Protein 8PHN (pdb70)

Solvent-accessible surface area: 6420 Å² total; per-residue (Å²): 125,71,29,30,0,0,0,0,4,62,66,49,83,36,38,153,94,2,32,164,26,0,96,119,76,141,15,96,24,41,59,19,23,18,0,76,70,0,9,103,16,9,112,90,106,133,6,58,0,0,0,0,5,36,151,20,79,115,27,6,0,77,95,0,0,49,109,0,22,132,62,2,66,84,40,141,116,91,48,130,3,22,0,0,0,2,18,79,73,50,98,91,54,42,96,67,50,6,73,86,24,85,5,32,23,55,16,48,40,102,33,103,64,76,68,0,22,100,8,0,106,138,28,56

Foldseek 3Di:
DEWEEEEEAQDPVLQVVVCVLNVVVVYHYDYDRALVVVLVVLVVDDTQAYEAEQDGPPHGRLRSLVSSQVVQCPDPPHDDHAYEYEEQDDDDCPQVVCVVSVHDYYAHPPGDNVVVVVVSVVRD

Organism: Chaetomium thermophilum (strain DSM 1495 / CBS 144.50 / IMI 039719) (NCBI:txid759272)

B-factor: mean 36.93, std 13.1, range [20.77, 111.63]

InterPro domains:
  IPR001789 Signal transduction response regulator, receiver domain [PF00072] (1101-1216)
  IPR001789 Signal transduction response regulator, receiver domain [PS50110] (1100-1220)
  IPR001789 Signal transduction response regulator, receiver domain [SM00448] (1099-1216)
  IPR003594 Histidine kinase/HSP90-like ATPase domain [PF02518] (804-918)
  IPR003594 Histidine kinase/HSP90-like ATPase domain [SM00387] (804-923)
  IPR003660 HAMP domain [PF00672] (255-305)
  IPR003660 HAMP domain [PF00672] (439-488)
  IPR003660 HAMP domain [PF00672] (531-580)
  IPR003660 HAMP domain [PF00672] (623-673)
  IPR003660 HAMP domain [PF18947] (333-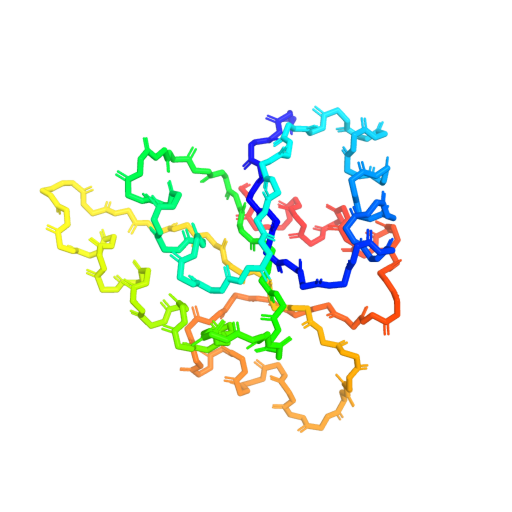397)
  IPR003660 HAMP domain [PS50885] (162-217)
  IPR003660 HAMP domain [PS50885] (257-309)
  IPR003660 HAMP domain [PS50885] (349-401)
  IPR003660 HAMP domain [PS50885] (441-493)
  IPR003660 HAMP domain [PS50885] (533-585)
  IPR003660 HAMP domain [PS50885] (625-677)
  IPR003660 HAMP domain [SM00304] (162-217)
  IPR003660 HAMP domain [SM00304] (257-309)
  IPR003660 HAMP domain [SM00304] (349-401)
  IPR003660 HAMP domain [SM00304] (441-493)

Sequence (124 aa):
RSFEILLAEDNAVNQRLAVKILEKYHHVVTVVGNGEEAVEAVKRKKFDVILMDVQMPVMGGFEATAKIREYEASLPTPQRTPIIALTAHAMMGDREKCLEAQMDEYLSKPLQQANLIQTILKCA

Radius of gyration: 13.19 Å; Cα contacts (8 Å, |Δi|>4): 215; chains: 1; bounding box: 29×33×38 Å

Structure (mmCIF, N/CA/C/O backbone):
data_8PHN
#
_entry.id   8PHN
#
_cell.length_a   154.268
_cell.length_b   154.268
_cell.length_c   154.268
_cell.angle_alpha   90.00
_cell.angle_beta   90.00
_cell.angle_gamma   90.00
#
_symmetry.space_group_name_H-M   'F 4 3 2'
#
loop_
_entity.id
_entity.type
_entity.pdbx_description
1 polymer 'histidine kinase'
2 non-polymer 'MAGNESIUM ION'
3 non-polymer 'SULFATE ION'
4 water water
#
loop_
_atom_site.group_PDB
_atom_site.id
_atom_site.type_symbol
_atom_site.label_atom_id
_atom_site.label_alt_id
_atom_site.label_comp_id
_atom_site.label_asym_id
_atom_site.label_entity_id
_atom_site.label_seq_id
_atom_site.pdbx_PDB_ins_code
_atom_site.Cartn_x
_atom_site.Cartn_y
_atom_site.Cartn_z
_atom_site.occupancy
_atom_site.B_iso_or_equiv
_atom_site.auth_seq_id
_atom_site.auth_comp_id
_atom_site.auth_asym_id
_atom_site.auth_atom_id
_atom_site.pdbx_PDB_model_num
ATOM 1 N N . ARG A 1 16 ? 40.390 -29.849 -22.170 1.00 64.03 1097 ARG A N 1
ATOM 2 C CA . ARG A 1 16 ? 41.004 -29.588 -20.844 1.00 68.02 1097 ARG A CA 1
ATOM 3 C C . ARG A 1 16 ? 41.458 -28.125 -20.752 1.00 72.05 1097 ARG A C 1
ATOM 4 O O . ARG A 1 16 ? 40.642 -27.262 -20.422 1.00 82.00 1097 ARG A O 1
ATOM 6 N N . SER A 1 17 ? 42.736 -27.850 -21.074 1.00 64.10 1098 SER A N 1
ATOM 7 C CA . SER A 1 17 ? 43.382 -26.563 -20.828 1.00 57.36 1098 SER A CA 1
ATOM 8 C C . SER A 1 17 ? 42.868 -25.456 -21.760 1.00 50.30 1098 SER A C 1
ATOM 9 O O . SER A 1 17 ? 42.963 -25.577 -22.977 1.00 51.73 1098 SER A O 1
ATOM 12 N N . PHE A 1 18 ? 42.395 -24.340 -21.184 1.00 40.73 1099 PHE A N 1
ATOM 13 C CA . PHE A 1 18 ? 41.764 -23.266 -21.940 1.00 36.04 1099 PHE A CA 1
ATOM 14 C C . PHE A 1 18 ? 42.579 -21.981 -21.902 1.00 32.72 1099 PHE A C 1
ATOM 15 O O . PHE A 1 18 ? 43.240 -21.680 -20.917 1.00 30.91 1099 PHE A O 1
ATOM 23 N N . GLU A 1 19 ? 42.467 -21.225 -22.999 1.00 32.80 1100 GLU A N 1
ATOM 24 C CA . GLU A 1 19 ? 42.936 -19.856 -23.069 1.00 34.02 1100 GLU A CA 1
ATOM 25 C C . GLU A 1 19 ? 41.804 -18.931 -22.632 1.00 28.47 1100 GLU A C 1
ATOM 26 O O . GLU A 1 19 ? 40.724 -18.910 -23.234 1.00 26.81 1100 GLU A O 1
ATOM 28 N N . ILE A 1 20 ? 42.086 -18.191 -21.555 1.00 26.09 1101 ILE A N 1
ATOM 29 C CA . ILE A 1 20 ? 41.107 -17.352 -20.892 1.00 25.00 1101 ILE A CA 1
ATOM 30 C C . ILE A 1 20 ? 41.571 -15.905 -20.948 1.00 26.15 1101 ILE A C 1
ATOM 31 O O . ILE A 1 20 ? 42.719 -15.616 -20.630 1.00 27.25 1101 ILE A O 1
ATOM 36 N N . LEU A 1 21 ? 40.655 -15.007 -21.325 1.00 24.72 1102 LEU A N 1
ATOM 37 C CA . LEU A 1 21 ? 40.904 -13.586 -21.187 1.00 23.14 1102 LEU A CA 1
ATOM 38 C C . LEU A 1 21 ? 40.200 -13.124 -19.917 1.00 23.15 1102 LEU A C 1
ATOM 39 O O . LEU A 1 21 ? 38.997 -13.333 -19.791 1.00 23.44 1102 LEU A O 1
ATOM 44 N N . LEU A 1 22 ? 40.964 -12.541 -18.979 1.00 22.20 1103 LEU A N 1
ATOM 45 C CA . LEU A 1 22 ? 40.405 -11.985 -17.762 1.00 23.92 1103 LEU A CA 1
ATOM 46 C C . LEU A 1 22 ? 40.491 -10.462 -17.798 1.00 26.40 1103 LEU A C 1
ATOM 47 O O . LEU A 1 22 ? 41.599 -9.920 -17.834 1.00 24.63 1103 LEU A O 1
ATOM 52 N N . ALA A 1 23 ? 39.320 -9.795 -17.793 1.00 26.22 1104 ALA A N 1
ATOM 53 C CA . ALA A 1 23 ? 39.236 -8.348 -17.690 1.00 24.40 1104 ALA A CA 1
ATOM 54 C C . ALA A 1 23 ? 38.699 -7.976 -16.314 1.00 25.80 1104 ALA A C 1
ATOM 55 O O . ALA A 1 23 ? 37.547 -8.256 -15.995 1.00 24.45 1104 ALA A O 1
ATOM 57 N N . GLU A 1 24 ? 39.566 -7.362 -15.500 1.00 26.32 1105 GLU A N 1
ATOM 58 C CA . GLU A 1 24 ? 39.243 -7.013 -14.130 1.00 28.64 1105 GLU A CA 1
ATOM 59 C C . GLU A 1 24 ? 40.139 -5.842 -13.727 1.00 29.94 1105 GLU A C 1
ATOM 60 O O . GLU A 1 24 ? 41.338 -5.909 -13.934 1.00 28.77 1105 GLU A O 1
ATOM 66 N N . ASP A 1 25 ? 39.574 -4.788 -13.125 1.00 31.61 1106 ASP A N 1
ATOM 67 C CA . ASP A 1 25 ? 40.341 -3.566 -12.916 1.00 35.28 1106 ASP A CA 1
ATOM 68 C C . ASP A 1 25 ? 41.132 -3.626 -11.609 1.00 36.15 1106 A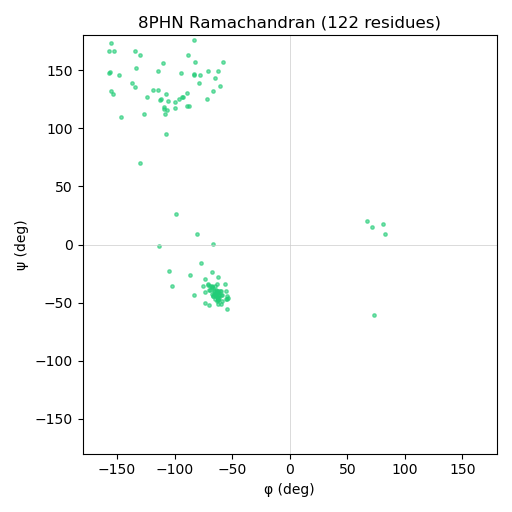SP A C 1
ATOM 69 O O . ASP A 1 25 ? 42.157 -2.962 -11.491 1.00 36.36 1106 ASP A O 1
ATOM 74 N N . ASN A 1 26 ? 40.660 -4.419 -10.640 1.00 34.51 1107 ASN A N 1
ATOM 75 C CA . ASN A 1 26 ? 41.250 -4.499 -9.311 1.00 36.58 1107 ASN A CA 1
ATOM 76 C C . ASN A 1 26 ? 42.371 -5.543 -9.323 1.00 39.16 1107 ASN A C 1
ATOM 77 O O . ASN A 1 26 ? 42.092 -6.716 -9.555 1.00 34.97 1107 ASN A O 1
ATOM 82 N N . ALA A 1 27 ? 43.607 -5.104 -9.025 1.00 36.60 1108 ALA A N 1
ATOM 83 C CA . ALA A 1 27 ? 44.813 -5.925 -9.031 1.00 34.89 1108 ALA A CA 1
ATOM 84 C C . ALA A 1 27 ? 44.693 -7.151 -8.138 1.00 32.33 1108 ALA A C 1
ATOM 85 O O . ALA A 1 27 ? 45.232 -8.212 -8.458 1.00 31.28 1108 ALA A O 1
ATOM 87 N N . VAL A 1 28 ? 44.077 -6.946 -6.973 1.00 32.66 1109 VAL A N 1
ATOM 88 C CA . VAL A 1 28 ? 43.894 -7.975 -5.966 1.00 35.90 1109 VAL A CA 1
ATOM 89 C C . VAL A 1 28 ? 43.034 -9.092 -6.546 1.00 33.47 1109 VAL A C 1
ATOM 90 O O . VAL A 1 28 ? 43.344 -10.270 -6.423 1.00 30.75 1109 VAL A O 1
ATOM 94 N N . ASN A 1 29 ? 41.934 -8.689 -7.170 1.00 33.56 1110 ASN A N 1
ATOM 95 C CA . ASN A 1 29 ? 41.013 -9.617 -7.798 1.00 33.04 1110 ASN A CA 1
ATOM 96 C C . ASN A 1 29 ? 41.670 -10.326 -8.981 1.00 28.47 1110 ASN A C 1
ATOM 97 O O . ASN A 1 29 ? 41.425 -11.508 -9.184 1.00 27.95 1110 ASN A O 1
ATOM 102 N N . GLN A 1 30 ? 42.472 -9.613 -9.774 1.00 27.59 1111 GLN A N 1
ATOM 103 C CA . GLN A 1 30 ? 43.216 -10.245 -10.856 1.00 27.63 1111 GLN A CA 1
ATOM 104 C C . GLN A 1 30 ? 44.064 -11.396 -10.326 1.00 28.77 1111 GLN A C 1
ATOM 105 O O . GLN A 1 30 ? 44.085 -12.470 -10.916 1.00 28.57 1111 GLN A O 1
ATOM 111 N N . ARG A 1 31 ? 44.800 -11.167 -9.232 1.00 30.34 1112 ARG A N 1
ATOM 112 C CA . ARG A 1 31 ? 45.691 -12.194 -8.717 1.00 31.15 1112 ARG A CA 1
ATOM 113 C C . ARG A 1 31 ? 44.912 -13.409 -8.218 1.00 31.26 1112 ARG A C 1
ATOM 114 O O . ARG A 1 31 ? 45.337 -14.544 -8.456 1.00 30.51 1112 ARG A O 1
ATOM 122 N N . LEU A 1 32 ? 43.799 -13.169 -7.509 1.00 30.56 1113 LEU A N 1
ATOM 123 C CA . LEU A 1 32 ? 42.982 -14.252 -6.978 1.00 33.28 1113 LEU A CA 1
ATOM 124 C C . LEU A 1 32 ? 42.494 -15.132 -8.123 1.00 31.16 1113 LEU A C 1
ATOM 125 O O . LEU A 1 32 ? 42.613 -16.347 -8.066 1.00 27.50 1113 LEU A O 1
ATOM 130 N N . ALA A 1 33 ? 41.948 -14.491 -9.164 1.00 29.70 1114 ALA A N 1
ATOM 131 C CA . ALA A 1 33 ? 41.372 -15.225 -10.279 1.00 29.21 1114 ALA A CA 1
ATOM 132 C C . ALA A 1 33 ? 42.457 -16.010 -11.009 1.00 26.03 1114 ALA A C 1
ATOM 133 O O . ALA A 1 33 ? 42.251 -17.163 -11.347 1.00 26.32 1114 ALA A O 1
ATOM 135 N N . VAL A 1 34 ? 43.623 -15.389 -11.237 1.00 26.24 1115 VAL A N 1
ATOM 136 C CA . VAL A 1 34 ? 44.714 -16.053 -11.929 1.00 27.69 1115 VAL A CA 1
ATOM 137 C C . VAL A 1 34 ? 45.175 -17.263 -11.114 1.00 28.36 1115 VAL A C 1
ATOM 138 O O . VAL A 1 34 ? 45.460 -18.325 -11.672 1.00 27.28 1115 VAL A O 1
ATOM 142 N N . LYS A 1 35 ? 45.227 -17.127 -9.789 1.00 27.77 1116 LYS A N 1
ATOM 143 C CA . LYS A 1 35 ? 45.704 -18.232 -8.964 1.00 34.10 1116 LYS A CA 1
ATOM 144 C C . LYS A 1 35 ? 44.784 -19.450 -9.142 1.00 30.63 1116 LYS A C 1
ATOM 145 O O . LYS A 1 35 ? 45.248 -20.572 -9.355 1.00 28.93 1116 LYS A O 1
ATOM 151 N N . ILE A 1 36 ? 43.475 -19.208 -9.092 1.00 29.91 1117 ILE A N 1
ATOM 152 C CA . ILE A 1 36 ? 42.491 -20.270 -9.256 1.00 30.02 1117 ILE A CA 1
ATOM 153 C C . ILE A 1 36 ? 42.635 -20.884 -10.645 1.00 29.56 1117 ILE A C 1
ATOM 154 O O . ILE A 1 36 ? 42.709 -22.100 -10.775 1.00 31.48 1117 ILE A O 1
ATOM 159 N N . LEU A 1 37 ? 42.647 -20.044 -11.686 1.00 29.67 1118 LEU A N 1
ATOM 160 C CA . LEU A 1 37 ? 42.583 -20.549 -13.053 1.00 29.89 1118 LEU A CA 1
ATOM 161 C C . LEU A 1 37 ? 43.855 -21.314 -13.400 1.00 32.31 1118 LEU A C 1
ATOM 162 O O . LEU A 1 37 ? 43.795 -22.324 -14.099 1.00 33.13 1118 LEU A O 1
ATOM 167 N N . GLU A 1 38 ? 45.003 -20.844 -12.900 1.00 31.12 1119 GLU A N 1
ATOM 168 C CA . GLU A 1 38 ? 46.269 -21.501 -13.195 1.00 34.10 1119 GLU A CA 1
ATOM 169 C C . GLU A 1 38 ? 46.389 -22.809 -12.412 1.00 34.15 1119 GLU A C 1
ATOM 170 O O . GLU A 1 38 ? 47.025 -23.745 -12.893 1.00 35.05 1119 GLU A O 1
ATOM 176 N N . LYS A 1 39 ? 45.764 -22.875 -11.228 1.00 33.41 1120 LYS A N 1
ATOM 177 C CA . LYS A 1 39 ? 45.686 -24.112 -10.468 1.00 37.89 1120 LYS A CA 1
ATOM 178 C C . LYS A 1 39 ? 45.040 -25.197 -11.335 1.00 37.18 1120 LYS A C 1
ATOM 179 O O . LYS A 1 39 ? 45.444 -26.350 -11.268 1.00 39.43 1120 LYS A O 1
ATOM 185 N N . TYR A 1 40 ? 44.086 -24.819 -12.198 1.00 35.03 1121 TYR A N 1
ATOM 186 C CA . TYR A 1 40 ? 43.465 -25.764 -13.119 1.00 36.36 1121 TYR A CA 1
ATOM 187 C C . TYR A 1 40 ? 44.059 -25.692 -14.523 1.00 36.69 1121 TYR A C 1
ATOM 188 O O . TYR A 1 40 ? 43.386 -26.052 -15.490 1.00 41.81 1121 TYR A O 1
ATOM 197 N N . HIS A 1 41 ? 45.315 -25.249 -14.628 1.00 32.75 1122 HIS A N 1
ATOM 198 C CA . HIS A 1 41 ? 46.106 -25.432 -15.836 1.00 36.76 1122 HIS A CA 1
ATOM 199 C C . HIS A 1 41 ? 45.625 -24.551 -16.992 1.00 36.92 1122 HIS A C 1
ATOM 200 O O . HIS A 1 41 ? 46.056 -24.755 -18.125 1.00 38.12 1122 HIS A O 1
ATOM 207 N N . HIS A 1 42 ? 44.801 -23.534 -16.716 1.00 33.90 1123 HIS A N 1
ATOM 208 C CA . HIS A 1 42 ? 44.389 -22.632 -17.782 1.00 32.79 1123 HIS A CA 1
ATOM 209 C C . HIS A 1 42 ? 45.458 -21.574 -18.018 1.00 30.66 1123 HIS A C 1
ATOM 210 O O . HIS A 1 42 ? 46.255 -21.287 -17.138 1.00 31.08 1123 HIS A O 1
ATOM 217 N N . VAL A 1 43 ? 45.446 -21.013 -19.230 1.00 30.47 1124 VAL A N 1
ATOM 218 C CA . VAL A 1 43 ? 46.374 -19.978 -19.652 1.00 31.85 1124 VAL A CA 1
ATOM 219 C C . VAL A 1 43 ? 45.596 -18.662 -19.702 1.00 30.41 1124 VAL A C 1
ATOM 220 O O . VAL A 1 43 ? 44.661 -18.535 -20.484 1.00 30.40 1124 VAL A O 1
ATOM 224 N N . VAL A 1 44 ? 45.973 -17.703 -18.846 1.00 28.28 1125 VAL A N 1
ATOM 225 C CA . VAL A 1 44 ? 45.176 -16.506 -18.618 1.00 25.62 1125 VAL A CA 1
ATOM 226 C C . VAL A 1 44 ? 45.919 -15.297 -19.170 1.00 26.13 1125 VAL A C 1
ATOM 227 O O . VAL A 1 44 ? 47.059 -15.050 -18.797 1.00 29.93 1125 VAL A O 1
ATOM 231 N N . THR A 1 45 ? 45.258 -14.539 -20.046 1.00 25.45 1126 THR A N 1
ATOM 232 C CA . THR A 1 45 ? 45.686 -13.202 -20.416 1.00 26.80 1126 THR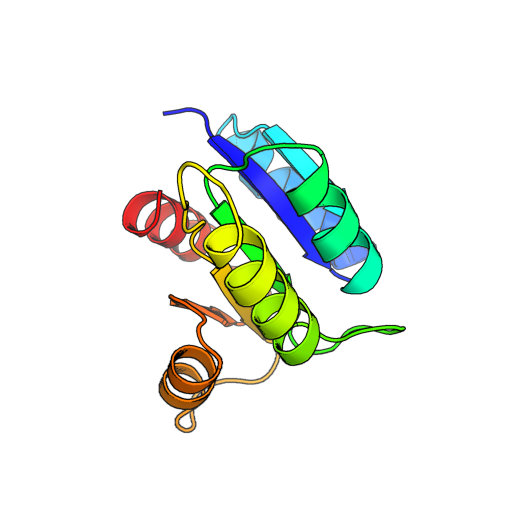 A CA 1
ATOM 233 C C . THR A 1 45 ? 44.911 -12.205 -19.557 1.00 28.32 1126 THR A C 1
ATOM 234 O O . THR A 1 45 ? 43.685 -12.260 -19.539 1.00 25.07 1126 THR A O 1
ATOM 238 N N . VAL A 1 46 ? 45.619 -11.321 -18.838 1.00 27.20 1127 VAL A N 1
ATOM 239 C CA . VAL A 1 46 ? 44.982 -10.403 -17.906 1.00 27.08 1127 VAL A CA 1
ATOM 240 C C . VAL A 1 46 ? 45.019 -9.000 -18.481 1.00 28.40 1127 VAL A C 1
ATOM 241 O O . VAL A 1 46 ? 46.082 -8.542 -18.895 1.00 28.03 1127 VAL A O 1
ATOM 245 N N . VAL A 1 47 ? 43.853 -8.348 -18.500 1.00 26.49 1128 VAL A N 1
ATOM 246 C CA . VAL A 1 47 ? 43.746 -6.946 -18.861 1.00 29.35 1128 VAL A CA 1
ATOM 247 C C . VAL A 1 47 ? 42.922 -6.238 -17.785 1.00 29.83 1128 VAL A C 1
ATOM 248 O O . VAL A 1 47 ? 42.280 -6.879 -16.950 1.00 28.02 1128 VAL A O 1
ATOM 252 N N . GLY A 1 48 ? 43.017 -4.906 -17.758 1.00 32.42 1129 GLY A N 1
ATOM 253 C CA . GLY A 1 48 ? 42.535 -4.131 -16.630 1.00 31.86 1129 GLY A CA 1
ATOM 254 C C . GLY A 1 48 ? 41.351 -3.241 -16.979 1.00 31.92 1129 GLY A C 1
ATOM 255 O O . GLY A 1 48 ? 40.848 -2.541 -16.112 1.00 33.82 1129 GLY A O 1
ATOM 256 N N . ASN A 1 49 ? 40.923 -3.255 -18.241 1.00 30.28 1130 ASN A N 1
ATOM 257 C CA . ASN A 1 49 ? 39.733 -2.515 -18.631 1.00 31.24 1130 ASN A CA 1
ATOM 258 C C . ASN A 1 49 ? 39.118 -3.145 -19.879 1.00 29.12 1130 ASN A C 1
ATOM 259 O O . ASN A 1 49 ? 39.709 -4.030 -20.503 1.00 31.23 1130 ASN A O 1
ATOM 264 N N . GLY A 1 50 ? 37.936 -2.637 -20.251 1.00 27.30 1131 GLY A N 1
ATOM 265 C CA . GLY A 1 50 ? 37.167 -3.127 -21.384 1.00 29.83 1131 GLY A CA 1
ATOM 266 C C . GLY A 1 50 ? 37.814 -2.852 -22.737 1.00 29.71 1131 GLY A C 1
ATOM 267 O O . GLY A 1 50 ? 37.674 -3.653 -23.652 1.00 28.31 1131 GLY A O 1
ATOM 268 N N . GLU A 1 51 ? 38.483 -1.704 -22.877 1.00 30.77 1132 GLU A N 1
ATOM 269 C CA . GLU A 1 51 ? 39.146 -1.339 -24.120 1.00 33.26 1132 GLU A CA 1
ATOM 270 C C . GLU A 1 51 ? 40.255 -2.349 -24.417 1.00 29.41 1132 GLU A C 1
ATOM 271 O O . GLU A 1 51 ? 40.390 -2.826 -25.536 1.00 28.79 1132 GLU A O 1
ATOM 277 N N . GLU A 1 52 ? 41.039 -2.686 -23.390 1.00 28.77 1133 GLU A N 1
ATOM 278 C CA . GLU A 1 52 ? 42.105 -3.662 -23.545 1.00 29.45 1133 GLU A CA 1
ATOM 279 C C . GLU A 1 52 ? 41.537 -5.040 -23.879 1.00 28.77 1133 GLU A C 1
ATOM 280 O O . GLU A 1 52 ? 42.149 -5.788 -24.624 1.00 29.13 1133 GLU A O 1
ATOM 286 N N . ALA A 1 53 ? 40.376 -5.388 -23.317 1.00 26.37 1134 ALA A N 1
ATOM 287 C CA . ALA A 1 53 ? 39.749 -6.658 -23.650 1.00 28.65 1134 ALA A CA 1
ATOM 288 C C . ALA A 1 53 ? 39.356 -6.703 -25.123 1.00 27.19 1134 ALA A C 1
ATOM 289 O O . ALA A 1 53 ? 39.597 -7.705 -25.803 1.00 27.82 1134 ALA A O 1
ATOM 291 N N . VAL A 1 54 ? 38.768 -5.615 -25.630 1.00 26.59 1135 VAL A N 1
ATOM 292 C CA . VAL A 1 54 ? 38.380 -5.564 -27.033 1.00 28.08 1135 VAL A CA 1
ATOM 293 C C . VAL A 1 54 ? 39.634 -5.716 -27.893 1.00 29.76 1135 VAL A C 1
ATOM 294 O O . VAL A 1 54 ? 39.642 -6.488 -28.852 1.00 30.00 1135 VAL A O 1
ATOM 298 N N . GLU A 1 55 ? 40.702 -5.015 -27.512 1.00 29.76 1136 GLU A N 1
ATOM 299 C CA . GLU A 1 55 ? 41.944 -5.081 -28.267 1.00 33.95 1136 GLU A CA 1
ATOM 300 C C . GLU A 1 55 ? 42.485 -6.517 -28.281 1.00 29.85 1136 GLU A C 1
ATOM 301 O O . GLU A 1 55 ? 42.971 -6.982 -29.310 1.00 30.47 1136 GLU A O 1
ATOM 307 N N . ALA A 1 56 ? 42.388 -7.235 -27.150 1.00 25.94 1137 ALA A N 1
ATOM 308 C CA . ALA A 1 56 ? 42.885 -8.606 -27.059 1.00 26.40 1137 ALA A CA 1
ATOM 309 C C . ALA A 1 56 ? 42.108 -9.557 -27.970 1.00 26.59 1137 ALA A C 1
ATOM 310 O O . ALA A 1 56 ? 42.688 -10.424 -28.635 1.00 24.52 1137 ALA A O 1
ATOM 312 N N . VAL A 1 57 ? 40.782 -9.401 -27.995 1.00 26.61 1138 VAL A N 1
ATOM 313 C CA . VAL A 1 57 ? 39.931 -10.242 -28.823 1.00 25.98 1138 VAL A CA 1
ATOM 314 C C . VAL A 1 57 ? 40.247 -10.072 -30.311 1.00 26.62 1138 VAL A C 1
ATOM 315 O O . VAL A 1 57 ? 40.008 -10.981 -31.101 1.00 27.51 1138 VAL A O 1
ATOM 319 N N . LYS A 1 58 ? 40.745 -8.901 -30.701 1.00 29.77 1139 LYS A N 1
ATOM 320 C CA . LYS A 1 58 ? 41.125 -8.664 -32.088 1.00 33.04 1139 LYS A CA 1
ATOM 321 C C . LYS A 1 58 ? 42.464 -9.306 -32.446 1.00 33.89 1139 LYS A C 1
ATOM 322 O O . LYS A 1 58 ? 42.789 -9.421 -33.631 1.00 38.87 1139 LYS A O 1
ATOM 328 N N . ARG A 1 59 ? 43.243 -9.698 -31.434 1.00 29.68 1140 ARG A N 1
ATOM 329 C CA . ARG A 1 59 ? 44.597 -10.185 -31.648 1.00 33.51 1140 ARG A CA 1
ATOM 330 C C . ARG A 1 59 ? 44.663 -11.709 -31.493 1.00 34.79 1140 ARG A C 1
ATOM 331 O O . ARG A 1 59 ? 45.552 -12.351 -32.044 1.00 33.49 1140 ARG A O 1
ATOM 333 N N . LYS A 1 60 ? 43.708 -12.308 -30.770 1.00 32.68 1141 LYS A N 1
ATOM 334 C CA . LYS A 1 60 ? 43.836 -13.698 -30.364 1.00 33.31 1141 LYS A CA 1
ATOM 335 C C . LYS A 1 60 ? 42.463 -14.319 -30.103 1.00 32.07 1141 LYS A C 1
ATOM 336 O O . LYS A 1 60 ? 41.553 -13.614 -29.679 1.00 28.70 1141 LYS A O 1
ATOM 342 N N . LYS A 1 61 ? 42.330 -15.634 -30.359 1.00 30.82 1142 LYS A N 1
ATOM 343 C CA . LYS A 1 61 ? 41.108 -16.364 -30.050 1.00 33.15 1142 LYS A CA 1
ATOM 344 C C . LYS A 1 61 ? 41.241 -16.976 -28.659 1.00 30.02 1142 LYS A C 1
ATOM 345 O O . LYS A 1 61 ? 42.240 -17.624 -28.352 1.00 33.23 1142 LYS A O 1
ATOM 351 N N . PHE A 1 62 ? 40.255 -16.708 -27.807 1.00 26.93 1143 PHE A N 1
ATOM 352 C CA . PHE A 1 62 ? 40.200 -17.275 -26.476 1.00 24.17 1143 PHE A CA 1
ATOM 353 C C . PHE A 1 62 ? 39.054 -18.272 -26.432 1.00 24.96 1143 PHE A C 1
ATOM 354 O O . PHE A 1 62 ? 38.115 -18.133 -27.198 1.00 26.62 1143 PHE A O 1
ATOM 362 N N . ASP A 1 63 ? 39.125 -19.236 -25.511 1.00 25.06 1144 ASP A N 1
ATOM 363 C CA . ASP A 1 63 ? 38.045 -20.178 -25.287 1.00 25.74 1144 ASP A CA 1
ATOM 364 C C . ASP A 1 63 ? 36.899 -19.515 -24.523 1.00 25.97 1144 ASP A C 1
ATOM 365 O O . ASP A 1 63 ? 35.744 -19.831 -24.759 1.00 23.25 1144 ASP A O 1
ATOM 370 N N . VAL A 1 64 ? 37.222 -18.614 -23.593 1.00 24.39 1145 VAL A N 1
ATOM 371 C CA . VAL A 1 64 ? 36.208 -17.971 -22.769 1.00 24.82 1145 VAL A CA 1
ATOM 372 C C . VAL A 1 64 ? 36.784 -16.652 -22.267 1.00 23.59 1145 VAL A C 1
ATOM 373 O O . VAL A 1 64 ? 37.990 -16.538 -22.071 1.00 24.00 1145 VAL A O 1
ATOM 377 N N . ILE A 1 65 ? 35.910 -15.660 -22.101 1.00 22.97 1146 ILE A N 1
ATOM 378 C CA . ILE A 1 65 ? 36.251 -14.353 -21.563 1.00 22.46 1146 ILE A CA 1
ATOM 379 C C . ILE A 1 65 ? 35.540 -14.163 -20.225 1.00 22.34 1146 ILE A C 1
ATOM 380 O O . ILE A 1 65 ? 34.334 -14.393 -20.129 1.00 20.77 1146 ILE A O 1
ATOM 385 N N . LEU A 1 66 ? 36.289 -13.699 -19.213 1.00 22.36 1147 LEU A N 1
ATOM 386 C CA . LEU A 1 66 ? 35.746 -13.349 -17.915 1.00 22.42 1147 LEU A CA 1
ATOM 387 C C . LEU A 1 66 ? 35.816 -11.835 -17.804 1.00 23.80 1147 LEU A C 1
ATOM 388 O O . LEU A 1 66 ? 36.894 -11.256 -17.851 1.00 23.74 1147 LEU A O 1
ATOM 393 N N . MET A 1 67 ? 34.650 -11.208 -17.672 1.00 24.63 1148 MET A N 1
ATOM 394 C CA . MET A 1 67 ? 34.511 -9.785 -17.900 1.00 28.12 1148 MET A CA 1
ATOM 395 C C . MET A 1 67 ? 33.863 -9.150 -16.676 1.00 28.23 1148 MET A C 1
ATOM 396 O O . MET A 1 67 ? 32.705 -9.404 -16.369 1.00 27.36 1148 MET A O 1
ATOM 401 N N . ASP A 1 68 ? 34.641 -8.327 -15.978 1.00 28.62 1149 ASP A N 1
ATOM 402 C CA . ASP A 1 68 ? 34.124 -7.469 -14.930 1.00 29.25 1149 ASP A CA 1
ATOM 403 C C . ASP A 1 68 ? 33.093 -6.504 -15.520 1.00 27.38 1149 ASP A C 1
ATOM 404 O O . ASP A 1 68 ? 33.299 -5.937 -16.588 1.00 27.75 1149 ASP A O 1
ATOM 409 N N . VAL A 1 69 ? 31.966 -6.307 -14.822 1.00 28.31 1150 VAL A N 1
ATOM 410 C CA . VAL A 1 69 ? 30.924 -5.416 -15.312 1.00 30.63 1150 VAL A CA 1
ATOM 411 C C . VAL A 1 69 ? 31.382 -3.967 -15.151 1.00 30.38 1150 VAL A C 1
ATOM 412 O O . VAL A 1 69 ? 31.313 -3.200 -16.105 1.00 31.12 1150 VAL A O 1
ATOM 416 N N . GLN A 1 70 ? 31.847 -3.604 -13.950 1.00 28.43 1151 GLN A N 1
ATOM 417 C CA . GLN A 1 70 ? 32.253 -2.235 -13.687 1.00 34.17 1151 GLN A CA 1
ATOM 418 C C . GLN A 1 70 ? 33.768 -2.121 -13.788 1.00 31.78 1151 GLN A C 1
ATOM 419 O O . GLN A 1 70 ? 34.507 -2.753 -13.042 1.00 35.72 1151 GLN A O 1
ATOM 425 N N . MET A 1 71 ? 34.204 -1.313 -14.750 1.00 33.83 1152 MET A N 1
ATOM 426 C CA . MET A 1 71 ? 35.612 -1.102 -14.988 1.00 34.59 1152 MET A CA 1
ATOM 427 C C . MET A 1 71 ? 35.814 0.316 -15.491 1.00 35.14 1152 MET A C 1
ATOM 428 O O . MET A 1 71 ? 35.016 0.795 -16.288 1.00 32.94 1152 MET A O 1
ATOM 433 N N . PRO A 1 72 ? 36.952 0.963 -15.136 1.00 40.85 1153 PRO A N 1
ATOM 434 C CA . PRO A 1 72 ? 37.371 2.222 -15.751 1.00 37.11 1153 PRO A CA 1
ATOM 435 C C . PRO A 1 72 ? 37.554 2.139 -17.255 1.00 38.39 1153 PRO A C 1
ATOM 436 O O . PRO A 1 72 ? 37.798 1.059 -17.784 1.00 41.34 1153 PRO A O 1
ATOM 440 N N . VAL A 1 73 ? 37.469 3.299 -17.917 1.00 37.29 1154 VAL A N 1
ATOM 441 C CA . VAL A 1 73 ? 37.731 3.446 -19.341 1.00 35.52 1154 VAL A CA 1
ATOM 442 C C . VAL A 1 73 ? 36.573 2.843 -20.129 1.00 35.93 1154 VAL A C 1
ATOM 443 O O . VAL A 1 73 ? 35.931 3.537 -20.919 1.00 33.45 1154 VAL A O 1
ATOM 447 N N . MET A 1 74 ? 36.337 1.541 -19.937 1.00 35.78 1155 MET A N 1
ATOM 448 C CA . MET A 1 74 ? 35.224 0.880 -20.601 1.00 33.98 1155 MET A CA 1
ATOM 449 C C . MET A 1 74 ? 34.785 -0.324 -19.769 1.00 32.66 1155 MET A C 1
ATOM 450 O O . MET A 1 74 ? 35.602 -1.146 -19.350 1.00 32.52 1155 MET A O 1
ATOM 455 N N . GLY A 1 75 ? 33.473 -0.385 -19.514 1.00 30.68 1156 GLY A N 1
ATOM 456 C CA . GLY A 1 75 ? 32.867 -1.418 -18.692 1.00 30.87 1156 GLY A CA 1
ATOM 457 C C . GLY A 1 75 ? 32.602 -2.686 -19.496 1.00 28.44 1156 GLY A C 1
ATOM 458 O O . GLY A 1 75 ? 32.826 -2.713 -20.699 1.00 30.17 1156 GLY A O 1
ATOM 459 N N . GLY A 1 76 ? 32.116 -3.725 -18.810 1.00 27.01 1157 GLY A N 1
ATOM 460 C CA . GLY A 1 76 ? 31.941 -5.035 -19.408 1.00 26.26 1157 GLY A CA 1
ATOM 461 C C . GLY A 1 76 ? 30.794 -5.081 -20.414 1.00 27.78 1157 GLY A C 1
ATOM 462 O O . GLY A 1 76 ? 30.853 -5.853 -21.360 1.00 27.90 1157 GLY A O 1
ATOM 463 N N . PHE A 1 77 ? 29.727 -4.307 -20.163 1.00 28.34 1158 PHE A N 1
ATOM 464 C CA . PHE A 1 77 ? 28.584 -4.282 -21.073 1.00 28.43 1158 PHE A CA 1
ATOM 465 C C . PHE A 1 77 ? 28.994 -3.668 -22.409 1.00 27.81 1158 PHE A C 1
ATOM 466 O O . PHE A 1 77 ? 28.667 -4.195 -23.478 1.00 27.94 1158 PHE A O 1
ATOM 474 N N . GLU A 1 78 ? 29.733 -2.558 -22.341 1.00 28.73 1159 GLU A N 1
ATOM 475 C CA . GLU A 1 78 ? 30.190 -1.869 -23.538 1.00 29.62 1159 GLU A CA 1
ATOM 476 C C . GLU A 1 78 ? 31.191 -2.749 -24.297 1.00 29.13 1159 GLU A C 1
ATOM 477 O O . GLU A 1 78 ? 31.140 -2.863 -25.519 1.00 27.12 1159 GLU A O 1
ATOM 483 N N . ALA A 1 79 ? 32.123 -3.371 -23.563 1.00 28.64 1160 ALA A N 1
ATOM 484 C CA . ALA A 1 79 ? 33.157 -4.188 -24.183 1.00 26.26 1160 ALA A CA 1
ATOM 485 C C . ALA A 1 79 ? 32.506 -5.392 -24.867 1.00 25.35 1160 ALA A C 1
ATOM 486 O O . ALA A 1 79 ? 32.889 -5.773 -25.964 1.00 24.88 1160 ALA A O 1
ATOM 488 N N . THR A 1 80 ? 31.487 -5.968 -24.221 1.00 24.34 1161 THR A N 1
ATOM 489 C CA . THR A 1 80 ? 30.792 -7.116 -24.767 1.00 24.37 1161 THR A CA 1
ATOM 490 C C . THR A 1 80 ? 30.128 -6.734 -26.094 1.00 25.21 1161 THR A C 1
ATOM 491 O O . THR A 1 80 ? 30.233 -7.467 -27.078 1.00 27.41 1161 THR A O 1
ATOM 495 N N . ALA A 1 81 ? 29.423 -5.597 -26.117 1.00 25.25 1162 ALA A N 1
ATOM 496 C CA . ALA A 1 81 ? 28.775 -5.134 -27.343 1.00 28.50 1162 ALA A CA 1
ATOM 497 C C . ALA A 1 81 ? 29.774 -5.064 -28.503 1.00 29.30 1162 ALA A C 1
ATOM 498 O O . ALA A 1 81 ? 29.480 -5.512 -29.616 1.00 32.07 1162 ALA A O 1
ATOM 500 N N . LYS A 1 82 ? 30.947 -4.484 -28.234 1.00 29.69 1163 LYS A N 1
ATOM 501 C CA . LYS A 1 82 ? 31.979 -4.326 -29.251 1.00 31.70 1163 LYS A CA 1
ATOM 502 C C . LYS A 1 82 ? 32.527 -5.683 -29.697 1.00 30.21 1163 LYS A C 1
ATOM 503 O O . LYS A 1 82 ? 32.772 -5.911 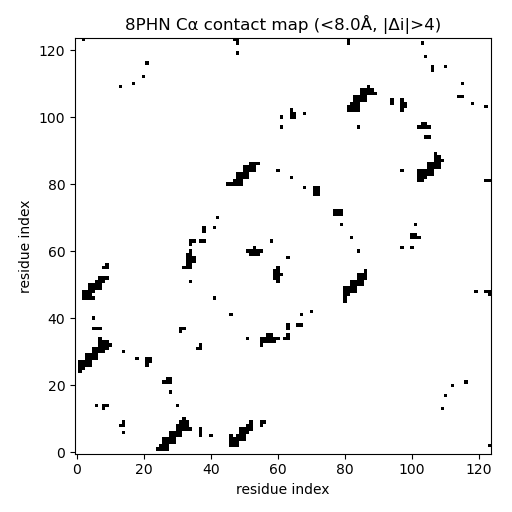-30.875 1.00 27.74 1163 LYS A O 1
ATOM 509 N N . ILE A 1 83 ? 32.701 -6.601 -28.747 1.00 28.65 1164 ILE A N 1
ATOM 510 C CA . ILE A 1 83 ? 33.270 -7.896 -29.048 1.00 27.01 1164 ILE A CA 1
ATOM 511 C C . ILE A 1 83 ? 32.330 -8.653 -29.976 1.00 27.92 1164 ILE A C 1
ATOM 512 O O . ILE A 1 83 ? 32.787 -9.207 -30.961 1.00 28.53 1164 ILE A O 1
ATOM 517 N N . ARG A 1 84 ? 31.030 -8.675 -29.652 1.00 27.50 1165 ARG A N 1
ATOM 518 C CA . ARG A 1 84 ? 30.036 -9.411 -30.430 1.00 29.68 1165 ARG A CA 1
ATOM 519 C C . ARG A 1 84 ? 29.955 -8.858 -31.854 1.00 30.62 1165 ARG A C 1
ATOM 520 O O . ARG A 1 84 ? 29.855 -9.606 -32.819 1.00 31.65 1165 ARG A O 1
ATOM 528 N N . GLU A 1 85 ? 30.001 -7.534 -31.971 1.00 33.20 1166 GLU A N 1
ATOM 529 C CA . GLU A 1 85 ? 30.017 -6.871 -33.263 1.00 40.23 1166 GLU A CA 1
ATOM 530 C C . GLU A 1 85 ? 31.269 -7.265 -34.061 1.00 38.03 1166 GLU A C 1
ATOM 531 O O . GLU A 1 85 ? 31.173 -7.568 -35.247 1.00 39.63 1166 GLU A O 1
ATOM 537 N N . TYR A 1 86 ? 32.451 -7.231 -33.428 1.00 34.23 1167 TYR A N 1
ATOM 538 C CA . TYR A 1 86 ? 33.688 -7.552 -34.125 1.00 33.01 1167 TYR A CA 1
ATOM 539 C C . TYR A 1 86 ? 33.665 -9.003 -34.592 1.00 31.64 1167 TYR A C 1
ATOM 540 O O . TYR A 1 86 ? 33.974 -9.291 -35.746 1.00 32.44 1167 TYR A O 1
ATOM 549 N N . GLU A 1 87 ? 33.303 -9.919 -33.689 1.00 28.36 1168 GLU A N 1
ATOM 550 C CA . GLU A 1 87 ? 33.381 -11.346 -33.985 1.00 33.35 1168 GLU A CA 1
ATOM 551 C C . GLU A 1 87 ? 32.360 -11.717 -35.067 1.00 39.64 1168 GLU A C 1
ATOM 552 O O . GLU A 1 87 ? 32.541 -12.720 -35.767 1.00 38.85 1168 GLU A O 1
ATOM 558 N N . ALA A 1 88 ? 31.299 -10.908 -35.194 1.00 41.20 1169 ALA A N 1
ATOM 559 C CA . ALA A 1 88 ? 30.313 -11.066 -36.258 1.00 48.56 1169 ALA A CA 1
ATOM 560 C C . ALA A 1 88 ? 30.870 -10.602 -37.603 1.00 48.60 1169 ALA A C 1
ATOM 561 O O . ALA A 1 88 ? 30.618 -11.237 -38.624 1.00 61.91 1169 ALA A O 1
ATOM 563 N N . SER A 1 89 ? 31.610 -9.486 -37.589 1.00 46.98 1170 SER A N 1
ATOM 564 C CA . SER A 1 89 ? 32.188 -8.892 -38.786 1.00 43.83 1170 SER A CA 1
ATOM 565 C C . SER A 1 89 ? 33.278 -9.760 -39.426 1.00 41.92 1170 SER A C 1
ATOM 566 O O . SER A 1 89 ? 33.867 -9.325 -40.421 1.00 46.23 1170 SER A O 1
ATOM 569 N N . LEU A 1 90 ? 33.587 -10.946 -38.867 1.00 36.20 1171 LEU A N 1
ATOM 570 C CA . LEU A 1 90 ? 34.712 -11.730 -39.365 1.00 34.55 1171 LEU A CA 1
ATOM 571 C C . LEU A 1 90 ? 34.273 -12.540 -40.582 1.00 37.61 1171 LEU A C 1
ATOM 572 O O . LEU A 1 90 ? 33.124 -12.979 -40.653 1.00 35.39 1171 LEU A O 1
ATOM 577 N N . PRO A 1 91 ? 35.180 -12.777 -41.566 1.00 35.90 1172 PRO A N 1
ATOM 578 C CA . PRO A 1 91 ? 34.842 -13.565 -42.751 1.00 35.40 1172 PRO A CA 1
ATOM 579 C C . PRO A 1 91 ? 34.290 -14.926 -42.337 1.00 40.28 1172 PRO A C 1
ATOM 580 O O . PRO A 1 91 ? 33.307 -15.382 -42.907 1.00 50.17 1172 PRO A O 1
ATOM 584 N N . THR A 1 92 ? 34.945 -15.563 -41.358 1.00 43.16 1173 THR A N 1
ATOM 585 C CA . THR A 1 92 ? 34.414 -16.744 -40.693 1.00 44.14 1173 THR A CA 1
ATOM 586 C C . THR A 1 92 ? 33.978 -16.340 -39.282 1.00 44.63 1173 THR A C 1
ATOM 587 O O . THR A 1 92 ? 34.797 -16.263 -38.370 1.00 39.51 1173 THR A O 1
ATOM 591 N N . PRO A 1 93 ? 32.688 -16.007 -39.067 1.00 47.46 1174 PRO A N 1
ATOM 592 C CA . PRO A 1 93 ? 32.258 -15.447 -37.789 1.00 47.95 1174 PRO A CA 1
ATOM 593 C C . PRO A 1 93 ? 32.497 -16.434 -36.654 1.00 42.35 1174 PRO A C 1
ATOM 594 O O . PRO A 1 93 ? 32.555 -17.646 -36.854 1.00 38.94 1174 PRO A O 1
ATOM 598 N N . GLN A 1 94 ? 32.749 -15.865 -35.479 1.00 36.66 1175 GLN A N 1
ATOM 599 C CA . GLN A 1 94 ? 33.005 -16.637 -34.285 1.00 35.63 1175 GLN A CA 1
ATOM 600 C C . GLN A 1 94 ? 32.178 -15.997 -33.175 1.00 28.99 1175 GLN A C 1
ATOM 601 O O . GLN A 1 94 ? 31.632 -14.904 -33.332 1.00 25.29 1175 GLN A O 1
ATOM 607 N N . ARG A 1 95 ? 32.069 -16.721 -32.073 1.00 25.29 1176 ARG A N 1
ATOM 608 C CA . ARG A 1 95 ? 31.417 -16.196 -30.896 1.00 26.46 1176 ARG A CA 1
ATOM 609 C C . ARG A 1 95 ? 32.110 -16.780 -29.681 1.00 26.88 1176 ARG A C 1
ATOM 610 O O . ARG A 1 95 ? 31.982 -17.963 -29.400 1.00 31.94 1176 ARG A O 1
ATOM 618 N N . THR A 1 96 ? 32.841 -15.942 -28.962 1.00 26.22 1177 THR A N 1
ATOM 619 C CA . THR A 1 96 ? 33.490 -16.398 -27.753 1.00 24.80 1177 THR A CA 1
ATOM 620 C C . THR A 1 96 ? 32.531 -16.200 -26.588 1.00 23.68 1177 THR A C 1
ATOM 621 O O . THR A 1 96 ? 31.975 -15.123 -26.421 1.00 25.75 1177 THR A O 1
ATOM 625 N N . PRO A 1 97 ? 32.301 -17.211 -25.739 1.00 24.12 1178 PRO A N 1
ATOM 626 C CA . PRO A 1 97 ? 31.452 -17.000 -24.572 1.00 24.21 1178 PRO A CA 1
ATOM 627 C C . PRO A 1 97 ? 32.050 -16.012 -23.576 1.00 23.36 1178 PRO A C 1
ATOM 628 O O . PRO A 1 97 ? 33.252 -16.000 -23.366 1.00 22.27 1178 PRO A O 1
ATOM 632 N N . ILE A 1 98 ? 31.172 -15.213 -22.960 1.00 23.12 1179 ILE A N 1
ATOM 633 C CA . ILE A 1 98 ? 31.553 -14.194 -21.996 1.00 21.30 1179 ILE A CA 1
ATOM 634 C C . ILE A 1 98 ? 30.811 -14.445 -20.686 1.00 22.77 1179 ILE A C 1
ATOM 635 O O . ILE A 1 98 ? 29.585 -14.561 -20.677 1.00 23.04 1179 ILE A O 1
ATOM 640 N N . ILE A 1 99 ? 31.576 -14.513 -19.599 1.00 22.88 1180 ILE A N 1
ATOM 641 C CA . ILE A 1 99 ? 31.023 -14.642 -18.267 1.00 23.34 1180 ILE A CA 1
ATOM 642 C C . ILE A 1 99 ? 31.156 -13.295 -17.571 1.00 24.47 1180 ILE A C 1
ATOM 643 O O . ILE A 1 99 ? 32.263 -12.784 -17.414 1.00 22.93 1180 ILE A O 1
ATOM 648 N N . ALA A 1 100 ? 30.026 -12.754 -17.102 1.00 23.46 1181 ALA A N 1
ATOM 649 C CA . ALA A 1 100 ? 30.052 -11.504 -16.356 1.00 26.30 1181 ALA A CA 1
ATOM 650 C C . ALA A 1 100 ? 30.484 -11.765 -14.913 1.00 27.25 1181 ALA A C 1
ATOM 651 O O . ALA A 1 100 ? 30.042 -12.740 -14.304 1.00 29.66 1181 ALA A O 1
ATOM 653 N N . LEU A 1 101 ? 31.334 -10.882 -14.375 1.00 26.94 1182 LEU A N 1
ATOM 654 C CA . LEU A 1 101 ? 31.752 -10.940 -12.980 1.00 29.38 1182 LEU A CA 1
ATOM 655 C C . LEU A 1 101 ? 31.181 -9.719 -12.277 1.00 30.33 1182 LEU A C 1
ATOM 656 O O . LEU A 1 101 ? 31.402 -8.598 -12.724 1.00 29.05 1182 LEU A O 1
ATOM 661 N N . THR A 1 102 ? 30.431 -9.928 -11.223 1.00 33.08 1183 THR A N 1
ATOM 662 C CA . THR A 1 102 ? 29.819 -8.826 -10.506 1.00 41.97 1183 THR A CA 1
ATOM 663 C C . THR A 1 102 ? 29.892 -8.934 -8.987 1.00 45.11 1183 THR A C 1
ATOM 664 O O . THR A 1 102 ? 29.720 -10.001 -8.441 1.00 45.34 1183 THR A O 1
ATOM 668 N N . ALA A 1 103 ? 30.164 -7.836 -8.314 1.00 51.85 1184 ALA A N 1
ATOM 669 C CA . ALA A 1 103 ? 30.124 -7.855 -6.861 1.00 58.13 1184 ALA A CA 1
ATOM 670 C C . ALA A 1 103 ? 28.679 -7.985 -6.480 1.00 67.91 1184 ALA A C 1
ATOM 671 O O . ALA A 1 103 ? 28.314 -8.866 -5.711 1.00 76.35 1184 ALA A O 1
ATOM 673 N N . HIS A 1 104 ? 27.837 -7.125 -7.023 1.00 76.73 1185 HIS A N 1
ATOM 674 C CA . HIS A 1 104 ? 26.386 -7.182 -6.767 1.00 87.56 1185 HIS A CA 1
ATOM 675 C C . HIS A 1 104 ? 25.684 -8.381 -7.424 1.00 97.42 1185 HIS A C 1
ATOM 676 O O . HIS A 1 104 ? 26.121 -8.847 -8.457 1.00 110.39 1185 HIS A O 1
ATOM 678 N N . ALA A 1 105 ? 24.625 -8.901 -6.830 1.00 101.30 1186 ALA A N 1
ATOM 679 C CA . ALA A 1 105 ? 23.971 -10.104 -7.374 1.00 101.65 1186 ALA A CA 1
ATOM 680 C C . ALA A 1 105 ? 22.502 -10.338 -7.003 1.00 102.70 1186 ALA A C 1
ATOM 681 O O . ALA A 1 105 ? 21.986 -9.634 -6.143 1.00 96.10 1186 ALA A O 1
ATOM 683 N N . MET A 1 106 ? 21.817 -11.253 -7.695 1.00 106.66 1187 MET A N 1
ATOM 684 C CA . MET A 1 106 ? 20.444 -11.703 -7.306 1.00 105.70 1187 MET A CA 1
ATOM 685 C C . MET A 1 106 ? 19.124 -10.978 -7.651 1.00 105.47 1187 MET A C 1
ATOM 686 O O . MET A 1 106 ? 18.079 -11.392 -7.161 1.00 111.63 1187 MET A O 1
ATOM 688 N N . MET A 1 107 ? 19.122 -9.964 -8.487 1.00 99.52 1188 MET A N 1
ATOM 689 C CA . MET A 1 107 ? 17.830 -9.363 -8.833 1.00 96.54 1188 MET A CA 1
ATOM 690 C C . MET A 1 107 ? 17.682 -9.222 -10.315 1.00 96.03 1188 MET A C 1
ATOM 691 O O . MET A 1 107 ? 17.723 -8.115 -10.846 1.00 94.12 1188 MET A O 1
ATOM 693 N N . GLY A 1 108 ? 17.530 -10.350 -11.008 1.00 90.89 1189 GLY A N 1
ATOM 694 C CA . GLY A 1 108 ? 17.456 -10.319 -12.460 1.00 85.16 1189 GLY A CA 1
ATOM 695 C C . GLY A 1 108 ? 18.749 -9.899 -13.123 1.00 80.70 1189 GLY A C 1
ATOM 696 O O . GLY A 1 108 ? 18.751 -9.455 -14.266 1.00 77.68 1189 GLY A O 1
ATOM 697 N N . ASP A 1 109 ? 19.848 -10.015 -12.406 1.00 74.02 1190 ASP A N 1
ATOM 698 C CA . ASP A 1 109 ? 21.126 -9.684 -12.987 1.00 70.39 1190 ASP A CA 1
ATOM 699 C C . ASP A 1 109 ? 21.468 -10.592 -14.156 1.00 64.02 1190 ASP A C 1
ATOM 700 O O . ASP A 1 109 ? 21.983 -10.137 -15.161 1.00 61.81 1190 ASP A O 1
ATOM 705 N N . ARG A 1 110 ? 21.182 -11.874 -14.024 1.00 56.39 1191 ARG A N 1
ATOM 706 C CA . ARG A 1 110 ? 21.554 -12.784 -15.071 1.00 54.72 1191 ARG A CA 1
ATOM 707 C C . ARG A 1 110 ? 20.835 -12.466 -16.376 1.00 54.17 1191 ARG A C 1
ATOM 708 O O . ARG A 1 110 ? 21.450 -12.444 -17.424 1.00 55.54 1191 ARG A O 1
ATOM 716 N N . GLU A 1 111 ? 19.553 -12.162 -16.304 1.00 53.06 1192 GLU A N 1
ATOM 717 C CA . GLU A 1 111 ? 18.809 -11.822 -17.502 1.00 56.82 1192 GLU A CA 1
ATOM 718 C C . GLU A 1 111 ? 19.348 -10.559 -18.132 1.00 52.13 1192 GLU A C 1
ATOM 719 O O . GLU A 1 111 ? 19.424 -10.461 -19.341 1.00 51.13 1192 GLU A O 1
ATOM 721 N N . LYS A 1 112 ? 19.691 -9.588 -17.308 1.00 47.74 1193 LYS A N 1
ATOM 722 C CA . LYS A 1 112 ? 20.235 -8.353 -17.803 1.00 49.42 1193 LYS A CA 1
ATOM 723 C C . LYS A 1 112 ? 21.539 -8.641 -18.502 1.00 47.11 1193 LYS A C 1
ATOM 724 O O . LYS A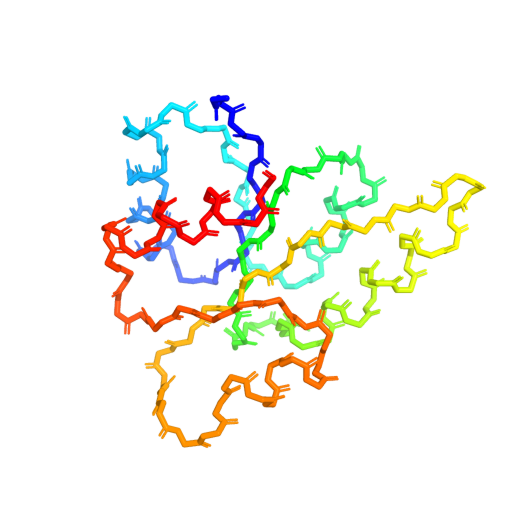 1 112 ? 21.799 -8.138 -19.583 1.00 44.15 1193 LYS A O 1
ATOM 726 N N . CYS A 1 113 ? 22.359 -9.460 -17.876 1.00 43.97 1194 CYS A N 1
ATOM 727 C CA . CYS A 1 113 ? 23.625 -9.855 -18.479 1.00 41.92 1194 CYS A CA 1
ATOM 728 C C . CYS A 1 113 ? 23.389 -10.549 -19.822 1.00 40.60 1194 CYS A C 1
ATOM 729 O O . CYS A 1 113 ? 24.071 -10.243 -20.806 1.00 35.47 1194 CYS A O 1
ATOM 732 N N . LEU A 1 114 ? 22.395 -11.446 -19.872 1.00 37.58 1195 LEU A N 1
ATOM 733 C CA . LEU A 1 114 ? 22.086 -12.189 -21.086 1.00 39.31 1195 LEU A CA 1
ATOM 734 C C . LEU A 1 114 ? 21.501 -11.265 -22.151 1.00 39.18 1195 LEU A C 1
ATOM 735 O O . LEU A 1 114 ? 21.808 -11.425 -23.325 1.00 37.18 1195 LEU A O 1
ATOM 740 N N . GLU A 1 115 ? 20.711 -10.269 -21.740 1.00 39.93 1196 GLU A N 1
ATOM 741 C CA . GLU A 1 115 ? 20.244 -9.251 -22.671 1.00 45.13 1196 GLU A CA 1
ATOM 742 C C . GLU A 1 115 ? 21.431 -8.459 -23.222 1.00 42.55 1196 GLU A C 1
ATOM 743 O O . GLU A 1 115 ? 21.407 -8.062 -24.380 1.00 43.40 1196 GLU A O 1
ATOM 745 N N . ALA A 1 116 ? 22.469 -8.264 -22.393 1.00 42.19 1197 ALA A N 1
ATOM 746 C CA . ALA A 1 116 ? 23.673 -7.542 -22.784 1.00 40.98 1197 ALA A CA 1
ATOM 747 C C . ALA A 1 116 ? 24.618 -8.437 -23.585 1.00 37.06 1197 ALA A C 1
ATOM 748 O O . ALA A 1 116 ? 25.747 -8.034 -23.840 1.00 34.29 1197 ALA A O 1
ATOM 750 N N . GLN A 1 117 ? 24.143 -9.637 -23.960 1.00 32.63 1198 GLN A N 1
ATOM 751 C CA . GLN A 1 117 ? 24.822 -10.552 -24.864 1.00 34.21 1198 GLN A CA 1
ATOM 752 C C . GLN A 1 117 ? 25.906 -11.357 -24.137 1.00 31.93 1198 GLN A C 1
ATOM 753 O O . GLN A 1 117 ? 26.770 -11.962 -24.781 1.00 27.98 1198 GLN A O 1
ATOM 759 N N . MET A 1 118 ? 25.843 -11.393 -22.799 1.00 31.07 1199 MET A N 1
ATOM 760 C CA . MET A 1 118 ? 26.707 -12.269 -22.020 1.00 32.52 1199 MET A CA 1
ATOM 761 C C . MET A 1 118 ? 26.057 -13.647 -21.836 1.00 32.90 1199 MET A C 1
ATOM 762 O O . MET A 1 118 ? 24.864 -13.809 -22.066 1.00 39.39 1199 MET A O 1
ATOM 767 N N . ASP A 1 119 ? 26.856 -14.653 -21.462 1.00 28.11 1200 ASP A N 1
ATOM 768 C CA . ASP A 1 119 ? 26.421 -16.041 -21.443 1.00 28.32 1200 ASP A CA 1
ATOM 769 C C . ASP A 1 119 ? 26.095 -16.537 -20.033 1.00 30.41 1200 ASP A C 1
ATOM 770 O O . ASP A 1 119 ? 25.199 -17.359 -19.860 1.00 28.18 1200 ASP A O 1
ATOM 775 N N . GLU A 1 120 ? 26.842 -16.071 -19.028 1.00 28.32 1201 GLU A N 1
ATOM 776 C CA . GLU A 1 120 ? 26.702 -16.549 -17.662 1.00 30.39 1201 GLU A CA 1
ATOM 777 C C . GLU A 1 120 ? 27.154 -15.406 -16.766 1.00 30.42 1201 GLU A C 1
ATOM 778 O O . GLU A 1 120 ? 27.777 -14.472 -17.263 1.00 25.96 1201 GLU A O 1
ATOM 784 N N . TYR A 1 121 ? 26.869 -15.494 -15.468 1.00 30.36 1202 TYR A N 1
ATOM 785 C CA . TYR A 1 121 ? 27.371 -14.511 -14.522 1.00 34.05 1202 TYR A CA 1
ATOM 786 C C . TYR A 1 121 ? 27.952 -15.237 -13.311 1.00 32.63 1202 TYR A C 1
ATOM 787 O O . TYR A 1 121 ? 27.559 -16.360 -12.992 1.00 32.18 1202 TYR A O 1
ATOM 795 N N . LEU A 1 122 ? 28.926 -14.589 -12.672 1.00 30.01 1203 LEU A N 1
ATOM 796 C CA . LEU A 1 122 ? 29.494 -15.045 -11.418 1.00 33.01 1203 LEU A CA 1
ATOM 797 C C . LEU A 1 122 ? 29.583 -13.835 -10.496 1.00 31.99 12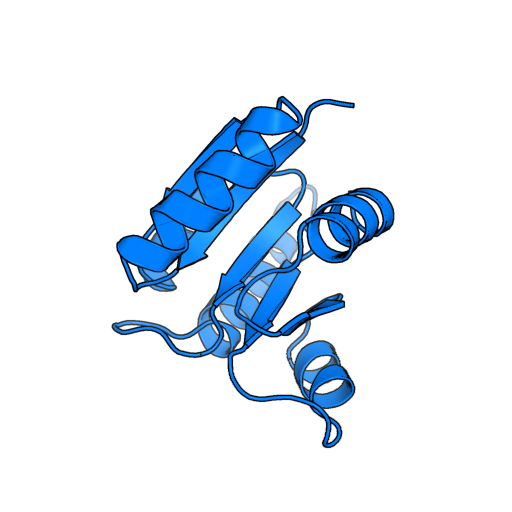03 LEU A C 1
ATOM 798 O O . LEU A 1 122 ? 30.007 -12.766 -10.920 1.00 30.51 1203 LEU A O 1
ATOM 803 N N . SER A 1 123 ? 29.189 -14.020 -9.235 1.00 33.71 1204 SER A N 1
ATOM 804 C CA . SER A 1 123 ? 29.367 -13.000 -8.216 1.00 36.91 1204 SER A CA 1
ATOM 805 C C . SER A 1 123 ? 30.783 -13.069 -7.641 1.00 36.23 1204 SER A C 1
ATOM 806 O O . SER A 1 123 ? 31.365 -14.142 -7.494 1.00 37.18 1204 SER A O 1
ATOM 809 N N . LYS A 1 124 ? 31.314 -11.899 -7.300 1.00 38.42 1205 LYS A N 1
ATOM 810 C CA . LYS A 1 124 ? 32.563 -11.796 -6.568 1.00 40.27 1205 LYS A CA 1
ATOM 811 C C . LYS A 1 124 ? 32.261 -11.691 -5.077 1.00 40.02 1205 LYS A C 1
ATOM 812 O O . LYS A 1 124 ? 31.255 -11.101 -4.692 1.00 37.08 1205 LYS A O 1
ATOM 818 N N . PRO A 1 125 ? 33.131 -12.231 -4.191 1.00 44.18 1206 PRO A N 1
ATOM 819 C CA . PRO A 1 125 ? 34.425 -12.785 -4.595 1.00 42.34 1206 PRO A CA 1
ATOM 820 C C . PRO A 1 125 ? 34.300 -14.171 -5.222 1.00 36.21 1206 PRO A C 1
ATOM 821 O O . PRO A 1 125 ? 33.445 -14.960 -4.836 1.00 35.39 1206 PRO A O 1
ATOM 825 N N . LEU A 1 126 ? 35.158 -14.464 -6.205 1.00 36.87 1207 LEU A N 1
ATOM 826 C CA . LEU A 1 126 ? 34.944 -15.632 -7.043 1.00 33.04 1207 LEU A CA 1
ATOM 827 C C . LEU A 1 126 ? 35.095 -16.904 -6.222 1.00 34.34 1207 LEU A C 1
ATOM 828 O O . LEU A 1 126 ? 36.070 -17.081 -5.492 1.00 33.55 1207 LEU A O 1
ATOM 833 N N . GLN A 1 127 ? 34.111 -17.787 -6.400 1.00 31.49 1208 GLN A N 1
ATOM 834 C CA . GLN A 1 127 ? 34.111 -19.120 -5.840 1.00 33.11 1208 GLN A CA 1
ATOM 835 C C . GLN A 1 127 ? 34.698 -20.084 -6.867 1.00 33.46 1208 GLN A C 1
ATOM 836 O O . GLN A 1 127 ? 34.217 -20.173 -7.993 1.00 35.88 1208 GLN A O 1
ATOM 842 N N . GLN A 1 128 ? 35.705 -20.845 -6.436 1.00 33.62 1209 GLN A N 1
ATOM 843 C CA . GLN A 1 128 ? 36.443 -21.784 -7.262 1.00 34.88 1209 GLN A CA 1
ATOM 844 C C . GLN A 1 128 ? 35.538 -22.802 -7.974 1.00 34.79 1209 GLN A C 1
ATOM 845 O O . GLN A 1 128 ? 35.631 -22.981 -9.188 1.00 31.82 1209 GLN A O 1
ATOM 851 N N . ALA A 1 129 ? 34.719 -23.538 -7.219 1.00 34.76 1210 ALA A N 1
ATOM 852 C CA . ALA A 1 129 ? 33.876 -24.571 -7.807 1.00 34.08 1210 ALA A CA 1
ATOM 853 C C . ALA A 1 129 ? 33.024 -23.977 -8.931 1.00 30.71 1210 ALA A C 1
ATOM 854 O O . ALA A 1 129 ? 32.954 -24.515 -10.032 1.00 33.57 1210 ALA A O 1
ATOM 856 N N . ASN A 1 130 ? 32.412 -22.837 -8.633 1.00 30.27 1211 ASN A N 1
ATOM 857 C CA . ASN A 1 130 ? 31.497 -22.174 -9.551 1.00 32.23 1211 ASN A CA 1
ATOM 858 C C . ASN A 1 130 ? 32.242 -21.651 -10.768 1.00 31.17 1211 ASN A C 1
ATOM 859 O O . ASN A 1 130 ? 31.759 -21.776 -11.890 1.00 27.11 1211 ASN A O 1
ATOM 864 N N . LEU A 1 131 ? 33.414 -21.058 -10.527 1.00 29.52 1212 LEU A N 1
ATOM 865 C CA . LEU A 1 131 ? 34.207 -20.532 -11.620 1.00 28.35 1212 LEU A CA 1
ATOM 866 C C . LEU A 1 131 ? 34.568 -21.648 -12.600 1.00 28.52 1212 LEU A C 1
ATOM 867 O O . LEU A 1 131 ? 34.350 -21.484 -13.799 1.00 28.09 1212 LEU A O 1
ATOM 872 N N . ILE A 1 132 ? 35.116 -22.772 -12.102 1.00 27.59 1213 ILE A N 1
ATOM 873 C CA . ILE A 1 132 ? 35.621 -23.831 -12.961 1.00 29.58 1213 ILE A CA 1
ATOM 874 C C . ILE A 1 132 ? 34.456 -24.517 -13.673 1.00 26.12 1213 ILE A C 1
ATOM 875 O O . ILE A 1 132 ? 34.576 -24.811 -14.851 1.00 23.76 1213 ILE A O 1
ATOM 880 N N . GLN A 1 133 ? 33.329 -24.735 -12.990 1.00 28.63 1214 GLN A N 1
ATOM 881 C CA . GLN A 1 133 ? 32.221 -25.444 -13.614 1.00 30.27 1214 GLN A CA 1
ATOM 882 C C . GLN A 1 133 ? 31.568 -24.566 -14.689 1.00 27.06 1214 GLN A C 1
ATOM 883 O O . GLN A 1 133 ? 31.152 -25.065 -15.733 1.00 25.64 1214 GLN A O 1
ATOM 889 N N . THR A 1 134 ? 31.522 -23.253 -14.465 1.00 25.83 1215 THR A N 1
ATOM 890 C CA . THR A 1 134 ? 30.936 -22.333 -15.432 1.00 25.69 1215 THR A CA 1
ATOM 891 C C . THR A 1 134 ? 31.814 -22.225 -16.680 1.00 23.93 1215 THR A C 1
ATOM 892 O O . THR A 1 134 ? 31.300 -22.156 -17.788 1.00 24.03 1215 THR A O 1
ATOM 896 N N . ILE A 1 135 ? 33.142 -22.204 -16.505 1.00 24.21 1216 ILE A N 1
ATOM 897 C CA . ILE A 1 135 ? 34.049 -22.247 -17.642 1.00 25.25 1216 ILE A CA 1
ATOM 898 C C . ILE A 1 135 ? 33.821 -23.526 -18.447 1.00 25.82 1216 ILE A C 1
ATOM 899 O O . ILE A 1 135 ? 33.807 -23.456 -19.668 1.00 25.33 1216 ILE A O 1
ATOM 904 N N . LEU A 1 136 ? 33.658 -24.680 -17.776 1.00 27.79 1217 LEU A N 1
ATOM 905 C CA . LEU A 1 136 ? 33.468 -25.933 -18.495 1.00 29.68 1217 LEU A CA 1
ATOM 906 C C . LEU A 1 136 ? 32.128 -25.912 -19.218 1.00 30.86 1217 LEU A C 1
ATOM 907 O O . LEU A 1 136 ? 31.990 -26.476 -20.297 1.00 34.91 1217 LEU A O 1
ATOM 912 N N . LYS A 1 137 ? 31.126 -25.305 -18.590 1.00 30.25 1218 LYS A N 1
ATOM 913 C CA . LY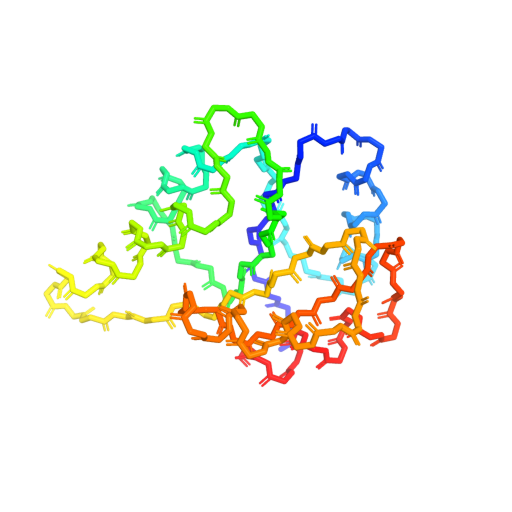S A 1 137 ? 29.825 -25.196 -19.212 1.00 32.59 1218 LYS A CA 1
ATOM 914 C C . LYS A 1 137 ? 29.950 -24.436 -20.531 1.00 36.62 1218 LYS A C 1
ATOM 915 O O . LYS A 1 137 ? 29.324 -24.808 -21.518 1.00 36.51 1218 LYS A O 1
ATOM 921 N N . CYS A 1 138 ? 30.778 -23.388 -20.535 1.00 36.11 1219 CYS A N 1
ATOM 922 C CA . CYS A 1 138 ? 30.873 -22.433 -21.6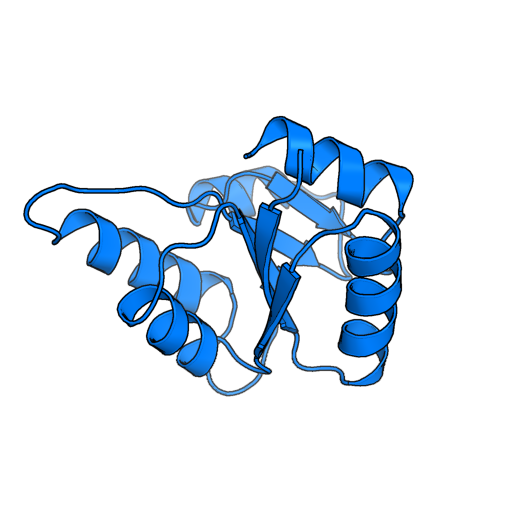33 1.00 40.27 1219 CYS A CA 1
ATOM 923 C C . CYS A 1 138 ? 31.771 -22.890 -22.772 1.00 41.79 1219 CYS A C 1
ATOM 924 O O . CYS A 1 138 ? 31.444 -22.650 -23.924 1.00 44.41 1219 CYS A O 1
ATOM 927 N N . ALA A 1 139 ? 32.933 -23.457 -22.440 1.00 47.98 1220 ALA A N 1
ATOM 928 C CA . ALA A 1 139 ? 34.035 -23.547 -23.384 1.00 55.75 1220 ALA A CA 1
ATOM 929 C C . ALA A 1 139 ? 33.805 -24.707 -24.358 1.00 62.79 1220 ALA A C 1
ATOM 930 O O . ALA A 1 139 ? 33.768 -25.851 -23.866 1.00 74.15 1220 ALA A O 1
#

Secondary structure (DSSP, 8-state):
---EEEEE-S-HHHHHHHHHHHHHTT-EEEEESSHHHHHHHHTT---SEEEEESS-SSS-HHHHHHHHHHHHHTSSS-----EEEEESS-SSSHHHHHHHTT--EEEESSPPHHHHHHHHHHH-

Nearest PDB structures (foldseek):
  8phn-assembly1_A  TM=1.008E+00  e=3.389E-26  Thermochaetoides thermophila
  7qzo-assembly1_A  TM=9.488E-01  e=2.434E-13  Pseudomonas aeruginosa
  6ont-assembly1_A-2  TM=9.268E-01  e=2.220E-09  Francisella tularensis subsp. novicida U112
  6rh1-assembly1_C  TM=8.911E-01  e=1.705E-09  Thermotoga maritima
  3c3m-assembly1_A-2  TM=7.776E-01  e=8.803E-10  Methanoculleus marisnigri JR1